Protein AF-A0A9Q3BMX1-F1 (afdb_monomer)

Foldseek 3Di:
DPPVVVVVVCPPPVNVVVVVVVCVVVVVVDDDLQAQPPPDPPPDDDDDDPDDPPDDCVVVDDDDDDDPVRVVVVVVVVVSCVSSVVDDD

Secondary structure (DSSP, 8-state):
--HHHHHHHHT-HHHHHHHHHHHHHT-TTS--TTSPTT--TT-PPP---SSPSSPPGGGGPPPPPPPHHHHHHHHHHHHHHHHTTSS--

Structure (mmCIF, N/CA/C/O backbone):
data_AF-A0A9Q3BMX1-F1
#
_entry.id   AF-A0A9Q3BMX1-F1
#
loop_
_atom_site.group_PDB
_atom_site.id
_atom_site.type_symbol
_atom_site.label_atom_id
_atom_site.label_alt_id
_atom_site.label_comp_id
_atom_site.label_asym_id
_atom_site.label_entity_id
_atom_site.label_seq_id
_atom_site.pdbx_PDB_ins_code
_atom_site.Cartn_x
_atom_site.Cartn_y
_atom_site.Cartn_z
_atom_site.occupancy
_atom_site.B_iso_or_equiv
_atom_site.auth_seq_id
_atom_site.auth_comp_id
_atom_si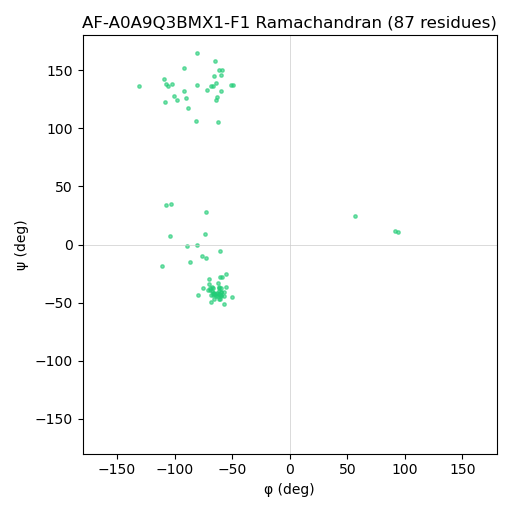te.auth_asym_id
_atom_site.auth_atom_id
_atom_site.pdbx_PDB_model_num
ATOM 1 N N . MET A 1 1 ? -33.197 27.272 14.943 1.00 49.09 1 MET A N 1
ATOM 2 C CA . MET A 1 1 ? -33.280 26.456 16.179 1.00 49.09 1 MET A CA 1
ATOM 3 C C . MET A 1 1 ? -33.637 24.976 15.921 1.00 49.09 1 MET A C 1
ATOM 5 O O . MET A 1 1 ? -34.123 24.324 16.833 1.00 49.09 1 MET A O 1
ATOM 9 N N . ASN A 1 2 ? -33.363 24.400 14.735 1.00 56.31 2 ASN A N 1
ATOM 10 C CA . ASN A 1 2 ? -33.768 23.011 14.416 1.00 56.31 2 ASN A CA 1
ATOM 11 C C . ASN A 1 2 ? -32.602 22.009 14.302 1.00 56.31 2 ASN A C 1
ATOM 13 O O . ASN A 1 2 ? -32.828 20.810 14.419 1.00 56.31 2 ASN A O 1
ATOM 17 N N . SER A 1 3 ? -31.361 22.467 14.116 1.00 54.75 3 SER A N 1
ATOM 18 C CA . SER A 1 3 ? -30.182 21.595 13.989 1.00 54.75 3 SER A CA 1
ATOM 19 C C . SER A 1 3 ? -29.717 21.006 15.327 1.00 54.75 3 SER A C 1
ATOM 21 O O . SER A 1 3 ? -29.337 19.842 15.390 1.00 54.75 3 SER A O 1
ATOM 23 N N . GLU A 1 4 ? -29.791 21.778 16.415 1.00 56.69 4 GLU A N 1
ATOM 24 C CA . GLU A 1 4 ? -29.360 21.337 17.752 1.00 56.69 4 GLU A CA 1
ATOM 25 C C . GLU A 1 4 ? -30.272 20.251 18.338 1.00 56.69 4 GLU A C 1
ATOM 27 O O . GLU A 1 4 ? -29.785 19.287 18.926 1.00 56.69 4 GLU A O 1
ATOM 32 N N . ARG A 1 5 ? -31.591 20.350 18.107 1.00 55.84 5 ARG A N 1
ATOM 33 C CA . ARG A 1 5 ? -32.556 19.310 18.500 1.00 55.84 5 ARG A CA 1
ATOM 34 C C . ARG A 1 5 ? -32.332 18.008 17.728 1.00 55.84 5 ARG A C 1
ATOM 36 O O . ARG A 1 5 ? -32.216 16.961 18.359 1.00 55.84 5 ARG A O 1
ATOM 43 N N . ALA A 1 6 ? -32.156 18.081 16.407 1.00 56.91 6 ALA A N 1
ATOM 44 C CA . ALA A 1 6 ? -31.855 16.909 15.581 1.00 56.91 6 ALA A CA 1
ATOM 45 C C . ALA A 1 6 ? -30.546 16.207 16.006 1.00 56.91 6 ALA A C 1
ATOM 47 O O . ALA A 1 6 ? -30.512 14.982 16.122 1.00 56.91 6 ALA A O 1
ATOM 48 N N . ASN A 1 7 ? -29.492 16.969 16.331 1.00 57.97 7 ASN A N 1
ATOM 49 C CA . ASN A 1 7 ? -28.233 16.408 16.842 1.00 57.97 7 ASN A CA 1
ATOM 50 C C . ASN A 1 7 ? -28.378 15.792 18.243 1.00 57.97 7 ASN A C 1
ATOM 52 O O . ASN A 1 7 ? -27.783 14.750 18.521 1.00 57.97 7 ASN A O 1
ATOM 56 N N . SER A 1 8 ? -29.188 16.384 19.126 1.00 60.22 8 SER A N 1
ATOM 57 C CA . SER A 1 8 ? -29.440 15.819 20.460 1.00 60.22 8 SER A CA 1
ATOM 58 C C . SER A 1 8 ? -30.202 14.486 20.411 1.00 60.22 8 SER A C 1
ATOM 60 O O . SER A 1 8 ? -29.859 13.556 21.144 1.00 60.22 8 SER A O 1
ATOM 62 N N . GLU A 1 9 ? -31.161 14.341 19.491 1.00 60.62 9 GLU A N 1
ATOM 63 C CA . GLU A 1 9 ? -31.892 13.088 19.268 1.00 60.62 9 GLU A CA 1
ATOM 64 C C . GLU A 1 9 ? -30.990 12.003 18.661 1.00 60.62 9 GLU A C 1
ATOM 66 O O . GLU A 1 9 ? -31.031 10.852 19.098 1.00 60.62 9 GLU A O 1
ATOM 71 N N . LEU A 1 10 ? -30.095 12.358 17.733 1.00 59.59 10 LEU A N 1
ATOM 72 C CA . LEU A 1 10 ? -29.088 11.446 17.165 1.00 59.59 10 LEU A CA 1
ATOM 73 C C . LEU A 1 10 ? -28.111 10.882 18.217 1.00 59.59 10 LEU A C 1
ATOM 75 O O . LEU A 1 10 ? -27.611 9.767 18.061 1.00 59.59 10 LEU A O 1
ATOM 79 N N . HIS A 1 11 ? -27.855 11.611 19.308 1.00 65.00 11 HIS A N 1
ATOM 80 C CA . HIS A 1 11 ? -26.937 11.189 20.374 1.00 65.00 11 HIS A CA 1
ATOM 81 C C . HIS A 1 11 ? -27.577 10.367 21.501 1.00 65.00 11 HIS A C 1
ATOM 83 O O . HIS A 1 11 ? -26.850 9.915 22.396 1.00 65.00 11 HIS A O 1
ATOM 89 N N . SER A 1 12 ? -28.890 10.125 21.436 1.00 79.62 12 SER A N 1
ATOM 90 C CA . SER A 1 12 ? -29.604 9.210 22.332 1.00 79.62 12 SER A CA 1
ATOM 91 C C . SER A 1 12 ? -28.890 7.847 22.434 1.00 79.62 12 SER A C 1
ATOM 93 O O . SER A 1 12 ? -28.483 7.292 21.405 1.00 79.62 12 SER A O 1
ATOM 95 N N . PRO A 1 13 ? -28.766 7.252 23.640 1.00 79.44 13 PRO A N 1
ATOM 96 C CA . PRO A 1 13 ? -28.152 5.933 23.817 1.00 79.44 13 PRO A CA 1
ATOM 97 C C . PRO A 1 13 ? -28.814 4.852 22.952 1.00 79.44 13 PRO A C 1
ATOM 99 O O . PRO A 1 13 ? -28.130 3.991 22.401 1.00 79.44 13 PRO A O 1
ATOM 102 N N . ALA A 1 14 ? -30.137 4.927 22.782 1.00 82.81 14 ALA A N 1
ATOM 103 C CA . ALA A 1 14 ? -30.903 3.983 21.972 1.00 82.81 14 ALA A CA 1
ATOM 104 C C . ALA A 1 14 ? -30.572 4.102 20.475 1.00 82.81 14 ALA A C 1
ATOM 106 O O . ALA A 1 14 ? -30.410 3.088 19.792 1.00 82.81 14 ALA A O 1
ATOM 107 N N . ASN A 1 15 ? -30.394 5.329 19.979 1.00 83.00 15 ASN A N 1
ATOM 108 C CA . ASN A 1 15 ? -30.049 5.587 18.580 1.00 83.00 15 ASN A CA 1
ATOM 109 C C . ASN A 1 15 ? -28.610 5.175 18.269 1.00 83.00 15 ASN A C 1
ATOM 111 O O . ASN A 1 15 ? -28.368 4.546 17.240 1.00 83.00 15 ASN A O 1
ATOM 115 N N . LYS A 1 16 ? -27.675 5.411 19.196 1.00 84.88 16 LYS A N 1
ATOM 116 C CA . LYS A 1 16 ? -26.302 4.894 19.092 1.00 84.88 16 LYS A CA 1
ATOM 117 C C . LYS A 1 16 ? -26.275 3.368 19.039 1.00 84.88 16 LYS A C 1
ATOM 119 O O . LYS A 1 16 ? -25.571 2.807 18.207 1.00 84.88 16 LYS A O 1
ATOM 124 N N . LEU A 1 17 ? -27.066 2.694 19.877 1.00 87.44 17 LEU A N 1
ATOM 125 C CA . LEU A 1 17 ? -27.146 1.232 19.885 1.00 87.44 17 LEU A CA 1
ATOM 126 C C . LEU A 1 17 ? -27.743 0.685 18.576 1.00 87.44 17 LEU A C 1
ATOM 128 O O . LEU A 1 17 ? -27.253 -0.305 18.037 1.00 87.44 17 LEU A O 1
ATOM 132 N N . SER A 1 18 ? -28.791 1.335 18.060 1.00 87.06 18 SER A N 1
ATOM 133 C CA . SER A 1 18 ? -29.407 1.005 16.769 1.00 87.06 18 SER A CA 1
ATOM 134 C C . SER A 1 18 ? -28.419 1.176 15.611 1.00 87.06 18 SER A C 1
ATOM 136 O O . SER A 1 18 ? -28.247 0.266 14.799 1.00 87.06 18 SER A O 1
ATOM 138 N N . LEU A 1 19 ? -27.696 2.299 15.587 1.00 84.88 19 LEU A N 1
ATOM 139 C CA . LEU A 1 19 ? -26.651 2.569 14.606 1.00 84.88 19 LEU A CA 1
ATOM 140 C C . LEU A 1 19 ? -25.532 1.528 14.682 1.00 84.88 19 LEU A C 1
ATOM 142 O O . LEU A 1 19 ? -25.154 0.969 13.658 1.00 84.88 19 LEU A O 1
ATOM 146 N N . LEU A 1 20 ? -25.049 1.204 15.883 1.00 85.44 20 LEU A N 1
ATOM 147 C CA . LEU A 1 20 ? -24.007 0.195 16.070 1.00 85.44 20 LEU A CA 1
ATOM 148 C C . LEU A 1 20 ? -24.456 -1.175 15.542 1.00 85.44 20 LEU A C 1
ATOM 150 O O . LEU A 1 20 ? -23.713 -1.831 14.818 1.00 85.44 20 LEU A O 1
ATOM 154 N N . LYS A 1 21 ? -25.701 -1.582 15.831 1.00 88.56 21 LYS A N 1
ATOM 155 C CA . LYS A 1 21 ? -26.294 -2.813 15.282 1.00 88.56 21 LYS A CA 1
ATOM 156 C C . LYS A 1 21 ? -26.353 -2.786 13.755 1.00 88.56 21 LYS A C 1
ATOM 158 O O . LYS A 1 21 ? -26.074 -3.801 13.124 1.00 88.56 21 LYS A O 1
ATOM 163 N N . MET A 1 22 ? -26.700 -1.646 13.163 1.00 87.00 22 MET A N 1
ATOM 164 C CA . MET A 1 22 ? -26.750 -1.469 11.711 1.00 87.00 22 MET A CA 1
ATOM 165 C C . MET A 1 22 ? -25.359 -1.552 11.069 1.00 87.00 22 MET A C 1
ATOM 167 O O . MET A 1 22 ? -25.210 -2.214 10.044 1.00 87.00 22 MET A O 1
ATOM 171 N N . LEU A 1 23 ? -24.351 -0.922 11.676 1.00 84.31 23 LEU A N 1
ATOM 172 C CA . LEU A 1 23 ? -22.961 -0.949 11.212 1.00 84.31 23 LEU A CA 1
ATOM 173 C C . LEU A 1 23 ? -2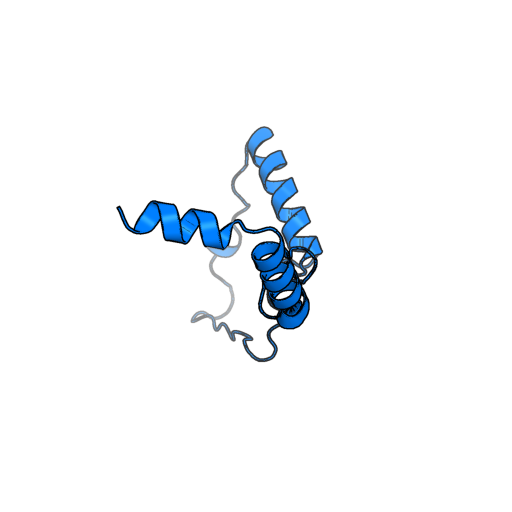2.365 -2.356 11.321 1.00 84.31 23 LEU A C 1
ATOM 175 O O . LEU A 1 23 ? -21.749 -2.830 10.375 1.00 84.31 23 LEU A O 1
ATOM 179 N N . ILE A 1 24 ? -22.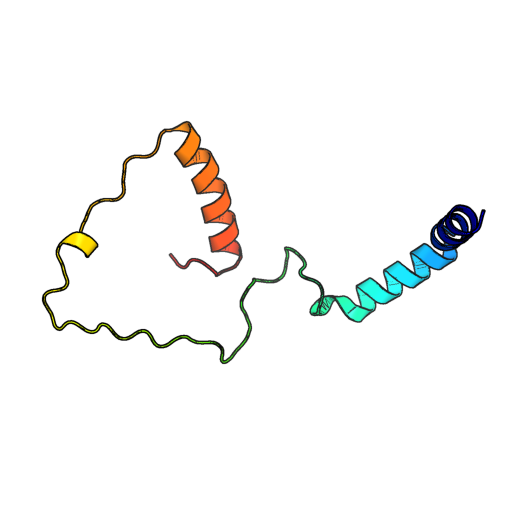620 -3.061 12.429 1.00 83.25 24 ILE A N 1
ATOM 180 C CA . ILE A 1 24 ? -22.199 -4.459 12.606 1.00 83.25 24 ILE A CA 1
ATOM 181 C C . ILE A 1 24 ? -22.905 -5.369 11.592 1.00 83.25 24 ILE A C 1
ATOM 183 O O . ILE A 1 24 ? -22.266 -6.219 10.977 1.00 83.25 24 ILE A O 1
ATOM 187 N N . LYS A 1 25 ? -24.217 -5.190 11.384 1.00 87.94 25 LYS A N 1
ATOM 188 C CA . LYS A 1 25 ? -24.988 -5.974 10.405 1.00 87.94 25 LYS A CA 1
ATOM 189 C C . LYS A 1 25 ? -24.466 -5.778 8.980 1.00 87.94 25 LYS A C 1
ATOM 191 O O . LYS A 1 25 ? -24.442 -6.731 8.209 1.00 87.94 25 LYS A O 1
ATOM 196 N N . ASN A 1 26 ? -24.054 -4.560 8.645 1.00 83.81 26 ASN A N 1
ATOM 197 C CA . ASN A 1 26 ? -23.519 -4.201 7.338 1.00 83.81 26 ASN A CA 1
ATOM 198 C C . ASN A 1 26 ? -21.990 -4.068 7.366 1.00 83.81 26 ASN A C 1
ATOM 200 O O . ASN A 1 26 ? -21.463 -3.220 6.664 1.00 83.81 26 ASN A O 1
ATOM 204 N N . LYS A 1 27 ? -21.274 -4.883 8.155 1.00 74.81 27 LYS A N 1
ATOM 205 C CA . LYS A 1 27 ? -19.801 -4.852 8.251 1.00 74.81 27 LYS A CA 1
ATOM 206 C C . LYS A 1 27 ? -19.078 -4.887 6.879 1.00 74.81 27 LYS A C 1
ATOM 208 O O . LYS A 1 27 ? -18.195 -4.058 6.698 1.00 74.81 27 LYS A O 1
ATOM 213 N N . PRO A 1 28 ? -19.460 -5.748 5.905 1.00 74.12 28 PRO A N 1
ATOM 214 C CA . PRO A 1 28 ? -18.689 -5.945 4.665 1.00 74.12 28 PRO A CA 1
ATOM 215 C C . PRO A 1 28 ? -18.500 -4.721 3.742 1.00 74.12 28 PRO A C 1
ATOM 217 O O . PRO A 1 28 ? -17.427 -4.577 3.170 1.00 74.12 28 PRO A O 1
ATOM 220 N N . PRO A 1 29 ? -19.496 -3.836 3.522 1.00 71.94 29 PRO A N 1
ATOM 221 C CA . PRO A 1 29 ? -19.297 -2.631 2.711 1.00 71.94 29 PRO A CA 1
ATOM 222 C C . PRO A 1 29 ? -18.453 -1.542 3.389 1.00 71.94 29 PRO A C 1
ATOM 224 O O . PRO A 1 29 ? -18.077 -0.581 2.718 1.00 71.94 29 PRO A O 1
ATOM 227 N N . PHE A 1 30 ? -18.174 -1.641 4.692 1.00 71.69 30 PHE A N 1
ATOM 228 C CA . PHE A 1 30 ? -17.300 -0.687 5.367 1.00 71.69 30 PHE A CA 1
ATOM 229 C C . PHE A 1 30 ? -15.862 -1.186 5.304 1.00 71.69 30 PHE A C 1
ATOM 231 O O . PHE A 1 30 ? -15.562 -2.290 5.743 1.00 71.69 30 PHE A O 1
ATOM 238 N N . ALA A 1 31 ? -14.965 -0.340 4.801 1.00 61.12 31 ALA A N 1
ATOM 239 C CA . ALA A 1 31 ? -13.536 -0.602 4.862 1.00 61.12 31 ALA A CA 1
ATOM 240 C C . ALA A 1 31 ? -13.102 -0.664 6.335 1.00 61.12 31 ALA A C 1
ATOM 242 O O . ALA A 1 31 ? -13.034 0.356 7.023 1.00 61.12 31 ALA A O 1
ATOM 243 N N . ILE A 1 32 ? -12.850 -1.872 6.829 1.00 65.06 32 ILE A N 1
ATOM 244 C CA . ILE A 1 32 ? -12.284 -2.125 8.153 1.00 65.06 32 ILE A CA 1
ATOM 245 C C . ILE A 1 32 ? -10.842 -2.548 7.921 1.00 65.06 32 ILE A C 1
ATOM 247 O O . ILE A 1 32 ? -10.582 -3.341 7.024 1.00 65.06 32 ILE A O 1
ATOM 251 N N . GLY A 1 33 ? -9.906 -2.036 8.722 1.00 59.81 33 GLY A N 1
ATOM 252 C CA . GLY A 1 33 ? -8.467 -2.282 8.537 1.00 59.81 33 GLY A CA 1
ATOM 253 C C . GLY A 1 33 ? -8.032 -3.753 8.617 1.00 59.81 33 GLY A C 1
ATOM 254 O O . GLY A 1 33 ? -6.874 -4.049 8.369 1.00 59.81 33 GLY A O 1
ATOM 255 N N . GLU A 1 34 ? -8.946 -4.664 8.959 1.00 61.56 34 GLU A N 1
ATOM 256 C CA . GLU A 1 34 ? -8.741 -6.117 8.994 1.00 61.56 34 GLU A CA 1
ATOM 257 C C . GLU A 1 34 ? -8.993 -6.796 7.634 1.00 61.56 34 GLU A C 1
ATOM 259 O O . GLU A 1 34 ? -8.626 -7.957 7.455 1.00 61.56 34 GLU A O 1
ATOM 264 N N . GLU A 1 35 ? -9.645 -6.116 6.684 1.00 65.19 35 GLU A N 1
ATOM 265 C CA . GLU A 1 35 ? -9.944 -6.674 5.364 1.00 65.19 35 GLU A CA 1
ATOM 266 C C . GLU A 1 35 ? -8.936 -6.165 4.321 1.00 65.19 35 GLU A C 1
ATOM 268 O O . GLU A 1 35 ? -8.743 -4.953 4.194 1.00 65.19 35 GLU A O 1
ATOM 273 N N . PRO A 1 36 ? -8.289 -7.062 3.550 1.00 65.38 36 PRO A N 1
ATOM 274 C CA . PRO A 1 36 ? -7.309 -6.655 2.554 1.00 65.38 36 PRO A CA 1
ATOM 275 C C . PRO A 1 36 ? -7.986 -5.827 1.459 1.00 65.38 36 PRO A C 1
ATOM 277 O O . PRO A 1 36 ? -8.947 -6.268 0.814 1.00 65.38 36 PRO A O 1
ATOM 280 N N . LEU A 1 37 ? -7.469 -4.618 1.242 1.00 65.69 37 LEU A N 1
ATOM 281 C CA . LEU A 1 37 ? -7.882 -3.760 0.139 1.00 65.69 37 LEU A CA 1
ATOM 282 C C . LEU A 1 37 ? -7.619 -4.482 -1.189 1.00 65.69 37 LEU A C 1
ATOM 284 O O . LEU A 1 37 ? -6.537 -5.007 -1.419 1.00 65.69 37 LEU A O 1
ATOM 288 N N . GLY A 1 38 ? -8.604 -4.493 -2.089 1.00 60.16 38 GLY A N 1
ATOM 289 C CA . GLY A 1 38 ? -8.389 -4.967 -3.460 1.00 60.16 38 GLY A CA 1
ATOM 290 C C . GLY A 1 38 ? -8.711 -6.438 -3.732 1.00 60.16 38 GLY A C 1
ATOM 291 O O . GLY A 1 38 ? -8.471 -6.899 -4.843 1.00 60.16 38 GLY A O 1
ATOM 292 N N . LYS A 1 39 ? -9.368 -7.171 -2.820 1.00 63.81 39 LYS A N 1
ATOM 293 C CA . LYS A 1 39 ? -9.900 -8.523 -3.117 1.00 63.81 39 LYS A CA 1
ATOM 294 C C . LYS A 1 39 ? -11.144 -8.518 -4.034 1.00 63.81 39 LYS A C 1
ATOM 296 O O . LYS A 1 39 ? -11.988 -9.414 -3.962 1.00 63.81 39 LYS A O 1
ATOM 301 N N . ILE A 1 40 ? -11.275 -7.504 -4.892 1.00 66.62 40 ILE A N 1
ATOM 302 C CA . ILE A 1 40 ? -12.328 -7.399 -5.904 1.00 66.62 40 ILE A CA 1
ATOM 303 C C . ILE A 1 40 ? -11.893 -8.257 -7.091 1.00 66.62 40 ILE A C 1
ATOM 305 O O . ILE A 1 40 ? -10.983 -7.905 -7.835 1.00 66.62 40 ILE A O 1
ATOM 309 N N . ARG A 1 41 ? -12.530 -9.418 -7.254 1.00 67.25 41 ARG A N 1
ATOM 310 C CA . ARG A 1 41 ? -12.261 -10.317 -8.383 1.00 67.25 41 ARG A CA 1
ATOM 311 C C . ARG A 1 41 ? -12.711 -9.665 -9.695 1.00 67.25 41 ARG A C 1
ATOM 313 O O . ARG A 1 41 ? -13.826 -9.153 -9.755 1.00 67.25 41 ARG A O 1
ATOM 320 N N . GLY A 1 42 ? -11.886 -9.760 -10.740 1.00 71.62 42 GLY A N 1
ATOM 321 C CA . GLY A 1 42 ? -12.245 -9.354 -12.105 1.00 71.62 42 GLY A CA 1
ATOM 322 C C . GLY A 1 42 ? -11.903 -7.912 -12.488 1.00 71.62 42 GLY A C 1
ATOM 323 O O . GLY A 1 42 ? -12.368 -7.455 -13.525 1.00 71.62 42 GLY A O 1
ATOM 324 N N . ASN A 1 43 ? -11.104 -7.204 -11.682 1.00 73.31 43 ASN A N 1
ATOM 325 C CA . ASN A 1 43 ? -10.578 -5.873 -12.014 1.00 73.31 43 ASN A CA 1
ATOM 326 C C . ASN A 1 43 ? -9.073 -5.911 -12.339 1.00 73.31 43 ASN A C 1
ATOM 328 O O . ASN A 1 43 ? -8.328 -4.994 -11.992 1.00 73.31 43 ASN A O 1
ATOM 332 N N . ASP A 1 44 ? -8.614 -7.005 -12.944 1.00 82.12 44 ASP A N 1
ATOM 333 C CA . ASP A 1 44 ? -7.225 -7.146 -13.367 1.00 82.12 44 ASP A CA 1
ATOM 334 C C . ASP A 1 44 ? -6.963 -6.234 -14.573 1.00 82.12 44 ASP A C 1
ATOM 336 O O . ASP A 1 44 ? -7.751 -6.184 -15.518 1.00 82.12 44 ASP A O 1
ATOM 340 N N . LEU A 1 45 ? -5.860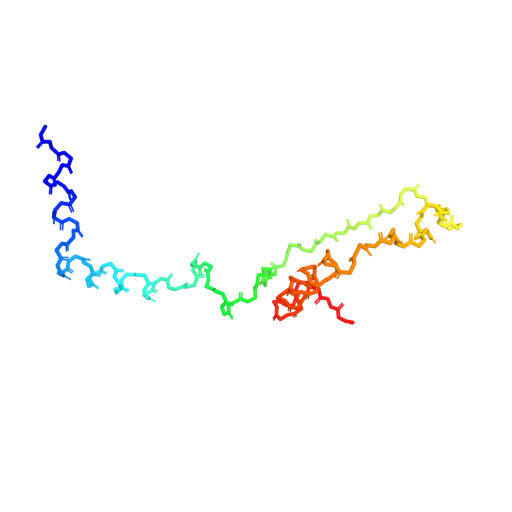 -5.487 -14.528 1.00 84.12 45 LEU A N 1
ATOM 341 C CA . LEU A 1 45 ? -5.451 -4.597 -15.610 1.00 84.12 45 LEU A CA 1
ATOM 342 C C . LEU A 1 45 ? -4.402 -5.287 -16.479 1.00 84.12 45 LEU A C 1
ATOM 344 O O . LEU A 1 45 ? -3.337 -5.669 -15.995 1.00 84.12 45 LEU A O 1
ATOM 348 N N . GLU A 1 46 ? -4.679 -5.382 -17.776 1.00 87.25 46 GLU A N 1
ATOM 349 C CA . GLU A 1 46 ? -3.681 -5.765 -18.770 1.00 87.25 46 GLU A CA 1
ATOM 350 C C . GLU A 1 46 ? -2.944 -4.516 -19.262 1.00 87.25 46 GLU A C 1
ATOM 352 O O . GLU A 1 46 ? -3.542 -3.601 -19.829 1.00 87.25 46 GLU A O 1
ATOM 357 N N . LEU A 1 47 ? -1.631 -4.466 -19.027 1.00 85.69 47 LEU A N 1
ATOM 358 C CA . LEU A 1 47 ? -0.774 -3.364 -19.456 1.00 85.69 47 LEU A CA 1
ATOM 359 C C . LEU A 1 47 ? 0.128 -3.831 -20.597 1.00 85.69 47 LEU A C 1
ATOM 361 O O . LEU A 1 47 ? 0.917 -4.763 -20.435 1.00 85.69 47 LEU A O 1
ATOM 365 N N . TYR A 1 48 ? 0.040 -3.142 -21.732 1.00 87.12 48 TYR A N 1
ATOM 366 C CA . TYR A 1 48 ? 0.862 -3.388 -22.912 1.00 87.12 48 TYR A CA 1
ATOM 367 C C . TYR A 1 48 ? 1.884 -2.262 -23.071 1.00 87.12 48 TYR A C 1
ATOM 369 O O . TYR A 1 48 ? 1.575 -1.092 -22.852 1.00 87.12 48 TYR A O 1
ATOM 377 N N . LEU A 1 49 ? 3.119 -2.618 -23.424 1.00 82.44 49 LEU A N 1
ATOM 378 C CA . LEU A 1 49 ? 4.142 -1.641 -23.782 1.00 82.44 49 LEU A CA 1
ATOM 379 C C . LEU A 1 49 ? 4.107 -1.415 -25.290 1.00 82.44 49 LEU A C 1
ATOM 381 O O . LEU A 1 49 ? 4.207 -2.373 -26.051 1.00 82.44 49 LEU A O 1
ATOM 385 N N . ASP A 1 50 ? 4.105 -0.153 -25.708 1.00 85.88 50 ASP A N 1
ATOM 386 C CA . ASP 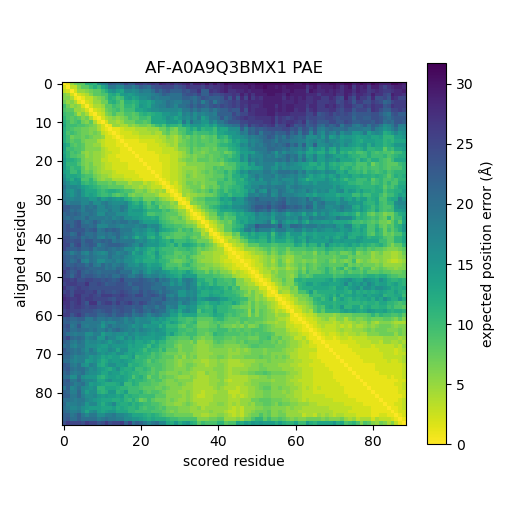A 1 50 ? 4.188 0.235 -27.126 1.00 85.88 50 ASP A CA 1
ATOM 387 C C . ASP A 1 50 ? 5.596 0.045 -27.727 1.00 85.88 50 ASP A C 1
ATOM 389 O O . ASP A 1 50 ? 5.892 0.512 -28.825 1.00 85.88 50 ASP A O 1
ATOM 393 N N . VAL A 1 51 ? 6.507 -0.596 -26.988 1.00 83.31 51 VAL A N 1
ATOM 394 C CA . VAL A 1 51 ? 7.910 -0.774 -27.367 1.00 83.31 51 VAL A CA 1
ATOM 395 C C . VAL A 1 51 ? 8.339 -2.225 -27.205 1.00 83.31 51 VAL A C 1
ATOM 397 O O . VAL A 1 51 ? 8.073 -2.873 -26.190 1.00 83.31 51 VAL A O 1
ATOM 400 N N . GLU A 1 52 ? 9.072 -2.718 -28.196 1.00 80.75 52 GLU A N 1
ATOM 401 C CA . GLU A 1 52 ? 9.697 -4.036 -28.155 1.00 80.75 52 GLU A CA 1
ATOM 402 C C . GLU A 1 52 ? 11.010 -4.010 -27.351 1.00 80.75 52 GLU A C 1
ATOM 404 O O . GLU A 1 52 ? 11.567 -2.955 -27.033 1.00 80.75 52 GLU A O 1
ATOM 409 N N . ARG A 1 53 ? 11.519 -5.188 -26.968 1.00 78.56 53 ARG A N 1
ATOM 410 C CA . ARG A 1 53 ? 12.808 -5.283 -26.263 1.00 78.56 53 ARG A CA 1
ATOM 411 C C . ARG A 1 53 ? 13.956 -4.829 -27.187 1.00 78.56 53 ARG A C 1
ATOM 413 O O . ARG A 1 53 ? 13.938 -5.173 -28.363 1.00 78.56 53 ARG A O 1
ATOM 420 N N . PRO A 1 54 ? 15.009 -4.173 -26.658 1.00 82.75 54 PRO A N 1
ATOM 421 C CA . PRO A 1 54 ? 15.268 -3.912 -25.243 1.00 82.75 54 PRO A CA 1
ATOM 422 C C . PRO A 1 54 ? 14.486 -2.710 -24.698 1.00 82.75 54 PRO A C 1
ATOM 424 O O . PRO A 1 54 ? 14.432 -1.649 -25.308 1.00 82.75 54 PRO A O 1
ATOM 427 N N . HIS A 1 55 ? 13.933 -2.870 -23.492 1.00 78.62 55 HIS A N 1
ATOM 428 C CA . HIS A 1 55 ? 13.188 -1.809 -22.816 1.00 78.62 55 HIS A CA 1
ATOM 429 C C . HIS A 1 55 ? 14.037 -0.541 -22.598 1.00 78.62 55 HIS A C 1
ATOM 431 O O . HIS A 1 55 ? 15.250 -0.659 -22.375 1.00 78.62 55 HIS A O 1
ATOM 437 N N . PRO A 1 56 ? 13.413 0.656 -22.582 1.00 80.44 56 PRO A N 1
ATOM 438 C CA . PRO A 1 56 ? 14.114 1.921 -22.406 1.00 80.44 56 PRO A CA 1
ATOM 439 C C . PRO A 1 56 ? 15.048 1.916 -21.184 1.00 80.44 56 PRO A C 1
ATOM 441 O O . PRO A 1 56 ? 14.630 1.493 -20.101 1.00 80.44 56 PRO A O 1
ATOM 444 N N . PRO A 1 57 ? 16.279 2.459 -21.292 1.00 73.94 57 PRO A N 1
ATOM 445 C CA . PRO A 1 57 ? 17.218 2.544 -20.169 1.00 73.94 57 PRO A CA 1
ATOM 446 C C . PRO A 1 57 ? 16.644 3.259 -18.939 1.00 73.94 57 PRO A C 1
ATOM 448 O O . PRO A 1 57 ? 17.070 3.005 -17.816 1.00 73.94 57 PRO A O 1
ATOM 451 N N . MET A 1 58 ? 15.656 4.138 -19.141 1.00 73.19 58 MET A N 1
ATOM 452 C CA . MET A 1 58 ? 14.970 4.867 -18.075 1.00 73.19 58 MET A CA 1
ATOM 453 C C . MET A 1 58 ? 14.287 3.945 -17.054 1.00 73.19 58 MET A C 1
ATOM 455 O O . MET A 1 58 ? 14.219 4.308 -15.885 1.00 73.19 58 MET A O 1
ATOM 459 N N . LEU A 1 59 ? 13.872 2.739 -17.462 1.00 74.25 59 LEU A N 1
ATOM 460 C CA . LEU A 1 59 ? 13.294 1.727 -16.570 1.00 74.25 59 LEU A CA 1
ATOM 461 C C . LEU A 1 59 ? 14.342 1.000 -15.712 1.00 74.25 59 LEU A C 1
ATOM 463 O O . LEU A 1 59 ? 13.983 0.259 -14.806 1.00 74.25 59 LEU A O 1
ATOM 467 N N . ARG A 1 60 ? 15.640 1.193 -15.984 1.00 78.75 60 ARG A N 1
ATOM 468 C CA . ARG A 1 60 ? 16.751 0.551 -15.257 1.00 78.75 60 ARG A CA 1
ATOM 469 C C . ARG A 1 60 ? 17.453 1.489 -14.278 1.00 78.75 60 ARG A C 1
ATOM 471 O O . ARG A 1 60 ? 18.514 1.147 -13.758 1.00 78.75 60 ARG A O 1
ATOM 478 N N . ARG A 1 61 ? 16.927 2.698 -14.073 1.00 83.62 61 ARG A N 1
ATOM 479 C CA . ARG A 1 61 ? 17.548 3.673 -13.172 1.00 83.62 61 ARG A CA 1
ATOM 480 C C . ARG A 1 61 ? 17.434 3.179 -11.726 1.00 83.62 61 ARG A C 1
ATOM 482 O O . ARG A 1 61 ? 16.363 2.703 -11.350 1.00 83.62 61 ARG A O 1
ATOM 489 N N . PRO A 1 62 ? 18.502 3.288 -10.914 1.00 84.44 62 PRO A N 1
ATOM 490 C CA . PRO A 1 62 ? 18.395 2.987 -9.496 1.00 84.44 62 PRO A CA 1
ATOM 491 C C . PRO A 1 62 ? 17.381 3.940 -8.842 1.00 84.44 62 PRO A C 1
ATOM 493 O O . PRO A 1 62 ? 17.233 5.080 -9.299 1.00 84.44 62 PRO A O 1
ATOM 496 N N . PRO A 1 63 ? 16.689 3.501 -7.778 1.00 86.62 63 PRO A N 1
ATOM 497 C CA . PRO A 1 63 ? 15.820 4.383 -7.016 1.00 86.62 63 PRO A CA 1
ATOM 498 C C . PRO A 1 63 ? 16.630 5.552 -6.449 1.00 86.62 63 PRO A C 1
ATOM 500 O O . PRO A 1 63 ? 17.803 5.410 -6.095 1.00 86.62 63 PRO A O 1
ATOM 503 N N . TYR A 1 64 ? 15.996 6.719 -6.368 1.00 88.25 64 TYR A N 1
ATOM 504 C CA . TYR A 1 64 ? 16.626 7.897 -5.785 1.00 88.25 64 TYR A CA 1
ATOM 505 C C . TYR A 1 64 ? 16.908 7.660 -4.289 1.00 88.25 64 TYR A C 1
ATOM 507 O O . TYR A 1 64 ? 16.062 7.077 -3.603 1.00 88.25 64 TYR A O 1
ATOM 515 N N . PRO A 1 65 ? 18.070 8.085 -3.760 1.00 89.69 65 PRO A N 1
ATOM 516 C CA . PRO A 1 65 ? 18.373 7.913 -2.347 1.00 89.69 65 PRO A CA 1
ATOM 517 C C . PRO A 1 65 ? 17.388 8.704 -1.479 1.00 89.69 65 PRO A C 1
ATOM 519 O O . PRO A 1 65 ? 17.213 9.908 -1.646 1.00 89.69 65 PRO A O 1
ATOM 522 N N . ALA A 1 66 ? 16.765 8.023 -0.521 1.00 91.19 66 ALA A N 1
ATOM 523 C CA . ALA A 1 66 ? 15.937 8.654 0.499 1.00 91.19 66 ALA A CA 1
ATOM 524 C C . ALA A 1 66 ? 16.768 8.978 1.750 1.00 91.19 66 ALA A C 1
ATOM 526 O O . ALA A 1 66 ? 17.736 8.279 2.063 1.00 91.19 66 ALA A O 1
ATOM 527 N N . SER A 1 67 ? 16.366 10.013 2.494 1.00 94.50 67 SER A N 1
ATOM 528 C CA . SER A 1 67 ? 16.944 10.287 3.813 1.00 94.50 67 SER A CA 1
ATOM 529 C C . SER A 1 67 ? 16.618 9.153 4.796 1.00 94.50 67 SER A C 1
ATOM 531 O O . SER A 1 67 ? 15.641 8.424 4.615 1.00 94.50 67 SER A O 1
ATOM 533 N N . MET A 1 68 ? 17.413 9.006 5.860 1.00 94.38 68 MET A N 1
ATOM 534 C CA . MET A 1 68 ? 17.178 7.974 6.882 1.00 94.38 68 MET A CA 1
ATOM 535 C C . MET A 1 68 ? 15.815 8.118 7.564 1.00 94.38 68 MET A C 1
ATOM 537 O O . MET A 1 68 ? 15.173 7.115 7.858 1.00 94.38 68 MET A O 1
ATOM 541 N N . GLU A 1 69 ? 15.374 9.349 7.809 1.00 94.81 69 GLU A N 1
ATOM 542 C CA . GLU A 1 69 ? 14.070 9.638 8.407 1.00 94.81 69 GLU A CA 1
ATOM 543 C C . GLU A 1 69 ? 12.941 9.281 7.439 1.00 94.81 69 GLU A C 1
ATOM 545 O O . GLU A 1 69 ? 12.058 8.495 7.772 1.00 94.81 69 GLU A O 1
ATOM 550 N N . THR A 1 70 ? 13.047 9.746 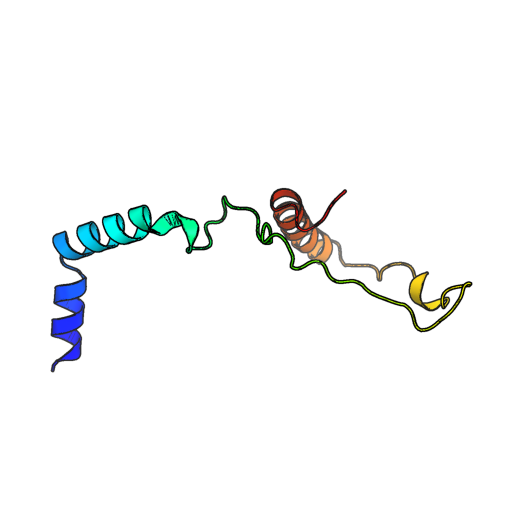6.193 1.00 95.25 70 THR A N 1
ATOM 551 C CA . THR A 1 70 ? 12.087 9.429 5.130 1.00 95.25 70 THR A CA 1
ATOM 552 C C . THR A 1 70 ? 11.963 7.923 4.917 1.00 95.25 70 THR A C 1
ATOM 554 O O . THR A 1 70 ? 10.863 7.409 4.740 1.00 95.25 70 THR A O 1
ATOM 557 N N . ARG A 1 71 ? 13.082 7.192 4.962 1.00 94.50 71 ARG A N 1
ATOM 558 C CA . ARG A 1 71 ? 13.087 5.740 4.788 1.00 94.50 71 ARG A CA 1
ATOM 559 C C . ARG A 1 71 ? 12.300 5.023 5.884 1.00 94.50 71 ARG A C 1
ATOM 561 O O . ARG A 1 71 ? 11.563 4.104 5.553 1.00 94.50 71 ARG A O 1
ATOM 568 N N . LYS A 1 72 ? 12.425 5.448 7.147 1.00 95.50 72 LYS A N 1
ATOM 569 C CA . LYS A 1 72 ? 11.691 4.845 8.275 1.00 95.50 72 LYS A CA 1
ATOM 570 C C . LYS A 1 72 ? 10.181 5.024 8.133 1.00 95.50 72 LYS A C 1
ATOM 572 O O . LYS A 1 72 ? 9.438 4.067 8.324 1.00 95.50 72 LYS A O 1
ATOM 577 N N . GLU A 1 73 ? 9.739 6.221 7.753 1.00 95.56 73 GLU A N 1
ATOM 578 C CA . GLU A 1 73 ? 8.312 6.495 7.543 1.00 95.56 73 GLU A CA 1
ATOM 579 C C . GLU A 1 73 ? 7.754 5.712 6.348 1.00 95.56 73 GLU A C 1
ATOM 581 O O . GLU A 1 73 ? 6.687 5.107 6.436 1.00 95.56 73 GLU A O 1
ATOM 586 N N . ILE A 1 74 ? 8.506 5.640 5.244 1.00 94.75 74 ILE A N 1
ATOM 587 C CA . ILE A 1 74 ? 8.121 4.822 4.085 1.00 94.75 74 ILE A CA 1
ATOM 588 C C . ILE A 1 74 ? 8.034 3.340 4.470 1.00 94.75 74 ILE A C 1
ATOM 590 O O . ILE A 1 74 ? 7.098 2.657 4.064 1.00 94.75 74 ILE A O 1
ATOM 594 N N . GLU A 1 75 ? 8.986 2.833 5.253 1.00 94.62 75 GLU A N 1
ATOM 595 C CA . GLU A 1 75 ? 9.035 1.427 5.659 1.00 94.62 75 GLU A CA 1
ATOM 596 C C . GLU A 1 75 ? 7.804 1.015 6.476 1.00 94.62 75 GLU A C 1
ATOM 598 O O . GLU A 1 75 ? 7.269 -0.073 6.264 1.00 94.62 75 GLU A O 1
ATOM 603 N N . LYS A 1 76 ? 7.287 1.905 7.332 1.00 94.31 76 LYS A N 1
ATOM 604 C CA . LYS A 1 76 ? 6.023 1.683 8.045 1.00 94.31 76 LYS A CA 1
ATOM 605 C C . LYS A 1 7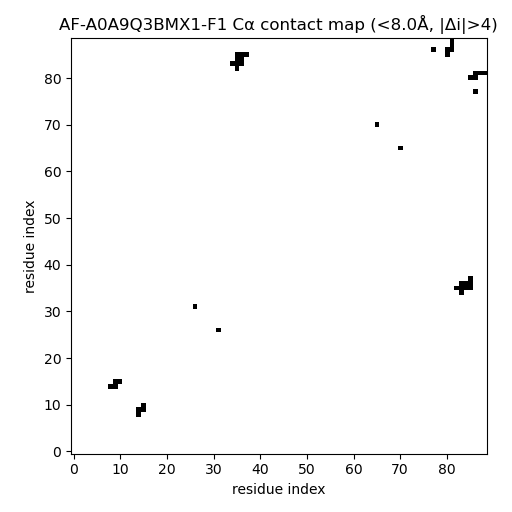6 ? 4.866 1.426 7.074 1.00 94.31 76 LYS A C 1
ATOM 607 O O . LYS A 1 76 ? 4.178 0.418 7.199 1.00 94.31 76 LYS A O 1
ATOM 612 N N . HIS A 1 77 ? 4.698 2.293 6.080 1.00 92.62 77 HIS A N 1
ATOM 613 C CA . HIS A 1 77 ? 3.618 2.163 5.100 1.00 92.62 77 HIS A CA 1
ATOM 614 C C . HIS A 1 77 ? 3.815 0.987 4.143 1.00 92.62 77 HIS A C 1
ATOM 616 O O . HIS A 1 77 ? 2.847 0.340 3.757 1.00 92.62 77 HIS A O 1
ATOM 622 N N . ILE A 1 78 ? 5.059 0.659 3.783 1.00 93.38 78 ILE A N 1
ATOM 623 C CA . ILE A 1 78 ? 5.348 -0.553 3.006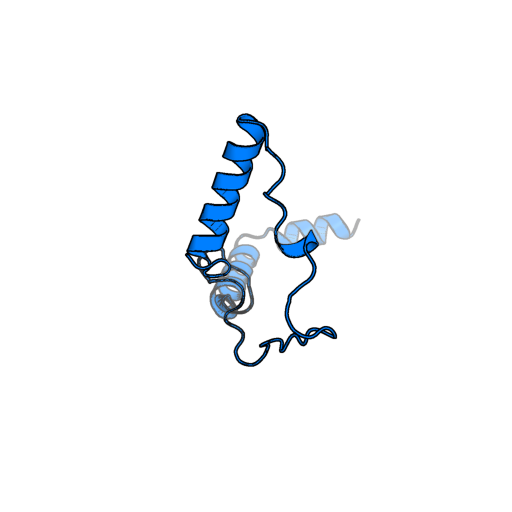 1.00 93.38 78 ILE A CA 1
ATOM 624 C C . ILE A 1 78 ? 4.877 -1.792 3.771 1.00 93.38 78 ILE A C 1
ATOM 626 O O . ILE A 1 78 ? 4.253 -2.662 3.170 1.00 93.38 78 ILE A O 1
ATOM 630 N N . ASN A 1 79 ? 5.137 -1.872 5.079 1.00 92.00 79 ASN A N 1
ATOM 631 C CA . ASN A 1 79 ? 4.693 -3.005 5.890 1.00 92.00 79 ASN A CA 1
ATOM 632 C C . ASN A 1 79 ? 3.161 -3.103 5.953 1.00 92.00 79 ASN A C 1
ATOM 634 O O . ASN A 1 79 ? 2.630 -4.190 5.747 1.00 92.00 79 ASN A O 1
ATOM 638 N N . GLU A 1 80 ? 2.456 -1.981 6.125 1.00 88.69 80 GLU A N 1
ATOM 639 C CA . GLU A 1 80 ? 0.984 -1.940 6.069 1.00 88.69 80 GLU A CA 1
ATOM 640 C C . GLU A 1 80 ? 0.458 -2.473 4.720 1.00 88.69 80 GLU A C 1
ATOM 642 O O . GLU A 1 80 ? -0.452 -3.299 4.673 1.00 88.69 80 GLU A O 1
ATOM 647 N N . LEU A 1 81 ? 1.068 -2.064 3.603 1.00 87.56 81 LEU A N 1
ATOM 648 C CA . LEU A 1 81 ? 0.668 -2.509 2.262 1.00 87.56 81 LEU A CA 1
ATOM 649 C C . LEU A 1 81 ? 1.004 -3.982 1.976 1.00 87.56 81 LEU A C 1
ATOM 651 O O . LEU A 1 81 ? 0.299 -4.624 1.193 1.00 87.56 81 LEU A O 1
ATOM 655 N N . LEU A 1 82 ? 2.065 -4.514 2.588 1.00 87.38 82 LEU A N 1
ATOM 656 C CA . LEU A 1 82 ? 2.405 -5.939 2.540 1.00 87.38 82 LEU A CA 1
ATOM 657 C C . LEU A 1 82 ? 1.375 -6.780 3.306 1.00 87.38 82 LEU A C 1
ATOM 659 O O . LEU A 1 82 ? 0.951 -7.821 2.812 1.00 87.38 82 LEU A O 1
ATOM 663 N N . GLU A 1 83 ? 0.951 -6.331 4.491 1.00 85.62 83 GLU A N 1
ATOM 664 C CA . GLU A 1 83 ? -0.088 -7.003 5.289 1.00 85.62 83 GLU A CA 1
ATOM 665 C C . GLU A 1 83 ? -1.439 -7.041 4.560 1.00 85.62 83 GLU A C 1
ATOM 667 O O . GLU A 1 83 ? -2.179 -8.020 4.668 1.00 85.62 83 GLU A O 1
ATOM 672 N N . MET A 1 84 ? -1.733 -6.010 3.764 1.00 80.88 84 MET A N 1
ATOM 673 C CA . MET A 1 84 ? -2.942 -5.926 2.939 1.00 80.88 84 MET A CA 1
ATOM 674 C C . MET A 1 84 ? -2.865 -6.716 1.618 1.00 80.88 84 MET A C 1
ATOM 676 O O . MET A 1 84 ? -3.837 -6.693 0.866 1.00 80.88 84 MET A O 1
ATOM 680 N N . ASP A 1 85 ? -1.748 -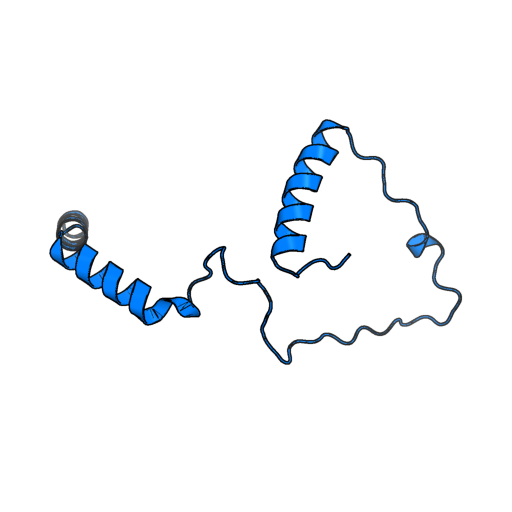7.393 1.312 1.00 80.19 85 ASP A N 1
ATOM 681 C CA . ASP A 1 85 ? -1.493 -8.097 0.034 1.00 80.19 85 ASP A CA 1
ATOM 682 C C . ASP A 1 85 ? -1.607 -7.187 -1.212 1.00 80.19 85 ASP A C 1
ATOM 684 O O . ASP A 1 85 ? -1.849 -7.640 -2.333 1.00 80.19 85 ASP A O 1
ATOM 688 N N . VAL A 1 86 ? -1.413 -5.876 -1.020 1.00 83.62 86 VAL A N 1
ATOM 689 C CA . VAL A 1 86 ? -1.360 -4.883 -2.106 1.00 83.62 86 VAL A CA 1
ATOM 690 C C . VAL A 1 86 ? 0.018 -4.909 -2.765 1.00 83.62 86 VAL A C 1
ATOM 692 O O . VAL A 1 86 ? 0.133 -4.880 -3.990 1.00 83.62 86 VAL A O 1
ATOM 695 N N . ILE A 1 87 ? 1.072 -4.980 -1.947 1.00 87.56 87 ILE A N 1
ATOM 696 C CA . ILE A 1 87 ? 2.446 -5.225 -2.394 1.00 87.56 87 ILE A CA 1
ATOM 697 C C . ILE A 1 87 ? 2.779 -6.689 -2.105 1.00 87.56 87 ILE A C 1
ATOM 699 O O . ILE A 1 87 ? 2.473 -7.201 -1.032 1.00 87.56 87 ILE A O 1
ATOM 703 N N . LYS A 1 88 ? 3.453 -7.352 -3.047 1.00 82.25 88 LYS A N 1
ATOM 704 C CA . LYS A 1 88 ? 3.954 -8.724 -2.887 1.00 82.25 88 LYS A CA 1
ATOM 705 C C . LYS A 1 88 ? 5.478 -8.713 -2.769 1.00 82.25 88 LYS A C 1
ATOM 707 O O . LYS A 1 88 ? 6.127 -7.884 -3.407 1.00 82.25 88 LYS A O 1
ATOM 712 N N . ARG A 1 89 ? 6.022 -9.591 -1.920 1.00 74.25 89 ARG A N 1
ATOM 713 C CA . ARG A 1 89 ? 7.474 -9.798 -1.766 1.00 74.25 89 ARG A CA 1
ATOM 714 C C . ARG A 1 89 ? 8.057 -10.641 -2.890 1.00 74.25 89 ARG A C 1
ATOM 716 O O . ARG A 1 89 ? 7.329 -11.525 -3.391 1.00 74.25 89 ARG A O 1
#

Solvent-accessible surface area (backbone atoms only — not comparable to full-atom values): 5908 Å² total; per-residue (Å²): 135,63,66,66,57,56,53,54,58,59,65,33,71,68,45,46,52,52,51,50,52,50,50,62,75,50,42,85,88,48,95,47,97,86,57,52,66,78,81,63,83,91,73,80,82,87,85,83,74,100,65,68,86,80,71,64,72,79,81,70,59,77,79,80,89,70,53,76,68,58,45,54,59,49,49,55,53,50,51,56,34,42,76,30,65,69,46,83,135

Radius of gyration: 23.41 Å; Cα contacts (8 Å, |Δi|>4): 21; chains: 1; bounding box: 52×37×52 Å

Mean predicted aligned error: 11.97 Å

Sequence (89 aa):
MNSERANSELHSPANKLSLLKMLIKNKPPFAIGEEPLGKIRGNDLELYLDVERPHPPMLRRPPYPASMETRKEIEKHINELLEMDVIKR

Organism: NCBI:txid1389203

pLDDT: mean 78.75, std 12.08, range [49.09, 95.56]